Protein AF-A0A9D2SHY3-F1 (afdb_monomer_lite)

Sequence (94 aa):
MAVVTLFSFIGDIYEHVEKCVTRGTNVIAACEEAIYPWTTAAAQINRLDALTKEHGCTVTGSGMQDIFRINMVAMAASGCNQIKKIKGAYSYNV

Foldseek 3Di:
DEEAEDEQDCVVCLVVLLVQLLQLHAYEYQHNCQQPVCVPPVVSVVVSVVSNVVSVYYYGYDDPCNVPVPPVQCVVCVPDPDDDDDDDDDDDDD

Secondary structure (DSSP, 8-state):
-EEE-S-SSHHHHHHHHHHHHTTT--EEE--SGGGSTTTTSHHHHHHHHHHHHHTT--EEE-SHHIIIIIIHHHHHHHT-S-------------

Structure (mmCIF, N/CA/C/O backbone):
data_AF-A0A9D2SHY3-F1
#
_entry.id   AF-A0A9D2SHY3-F1
#
loop_
_atom_site.group_PDB
_atom_site.id
_atom_site.type_symbol
_atom_site.label_atom_id
_atom_site.label_alt_id
_atom_site.label_comp_id
_atom_site.label_asym_id
_atom_site.label_entity_id
_atom_site.label_seq_id
_atom_site.pdbx_PDB_ins_code
_atom_site.Cartn_x
_atom_site.Cartn_y
_atom_site.Cartn_z
_atom_site.occupancy
_atom_site.B_iso_or_equiv
_atom_site.auth_seq_id
_atom_site.auth_comp_id
_atom_site.auth_asym_id
_atom_site.auth_atom_id
_atom_site.pdbx_PDB_model_num
ATOM 1 N N . MET A 1 1 ? -1.030 -7.157 16.150 1.00 88.12 1 MET A N 1
ATOM 2 C CA . MET A 1 1 ? -0.685 -6.984 14.721 1.00 88.12 1 MET A CA 1
ATOM 3 C C . MET A 1 1 ? -1.231 -8.178 13.951 1.00 88.12 1 MET A C 1
ATOM 5 O O . MET A 1 1 ? -1.150 -9.280 14.478 1.00 88.12 1 MET A O 1
ATOM 9 N N . ALA A 1 2 ? -1.799 -7.966 12.765 1.00 96.88 2 ALA A N 1
ATOM 10 C CA . ALA A 1 2 ? -2.358 -8.988 11.884 1.00 96.88 2 ALA A CA 1
ATOM 11 C C . ALA A 1 2 ? -1.606 -9.021 10.545 1.00 96.88 2 ALA A C 1
ATOM 13 O O . ALA A 1 2 ? -1.202 -7.979 10.029 1.00 96.88 2 ALA A O 1
ATOM 14 N N . VAL A 1 3 ? -1.435 -10.220 9.990 1.00 97.38 3 VAL A N 1
ATOM 15 C CA . VAL A 1 3 ? -0.845 -10.452 8.666 1.00 97.38 3 VAL A CA 1
ATOM 16 C C . VAL A 1 3 ? -1.951 -10.994 7.763 1.00 97.38 3 VAL A C 1
ATOM 18 O O . VAL A 1 3 ? -2.548 -12.020 8.079 1.00 97.38 3 VAL A O 1
ATOM 21 N N . VAL A 1 4 ? -2.253 -10.294 6.671 1.00 96.56 4 VAL A N 1
ATOM 22 C CA . VAL A 1 4 ? -3.352 -10.622 5.752 1.00 96.56 4 VAL A CA 1
ATOM 23 C C . VAL A 1 4 ? -2.777 -11.120 4.427 1.00 96.56 4 VAL A C 1
ATOM 25 O O . VAL A 1 4 ? -2.192 -10.356 3.664 1.00 96.56 4 VAL A O 1
ATOM 28 N N . THR A 1 5 ? -2.956 -12.410 4.144 1.00 95.94 5 THR A N 1
ATOM 29 C CA . THR A 1 5 ? -2.441 -13.099 2.944 1.00 95.94 5 THR A CA 1
ATOM 30 C C . THR A 1 5 ? -3.580 -13.762 2.163 1.00 95.94 5 THR A C 1
ATOM 32 O O . THR A 1 5 ? -3.546 -14.964 1.912 1.00 95.94 5 THR A O 1
ATOM 35 N N . LEU A 1 6 ? -4.642 -12.999 1.883 1.00 92.19 6 LEU A N 1
ATOM 36 C CA . LEU A 1 6 ? -5.881 -13.517 1.291 1.00 92.19 6 LEU A CA 1
ATOM 37 C C . LEU A 1 6 ? -5.897 -13.380 -0.237 1.00 92.19 6 LEU A C 1
ATOM 39 O O . LEU A 1 6 ? -5.671 -14.357 -0.942 1.00 92.19 6 LEU A O 1
ATOM 43 N N . PHE A 1 7 ? -6.160 -12.170 -0.735 1.00 95.50 7 PHE A N 1
ATOM 44 C CA . PHE A 1 7 ? -6.416 -11.890 -2.149 1.00 95.50 7 PHE A CA 1
ATOM 45 C C . PHE A 1 7 ? -5.602 -10.689 -2.643 1.00 95.50 7 PHE A C 1
ATOM 47 O O . PHE A 1 7 ? -5.031 -9.936 -1.850 1.00 95.50 7 PHE A O 1
ATOM 54 N N . SER A 1 8 ? -5.580 -10.504 -3.963 1.00 94.94 8 SER A N 1
ATOM 55 C CA . SER A 1 8 ? -4.723 -9.531 -4.651 1.00 94.94 8 SER A CA 1
ATOM 56 C C . SER A 1 8 ? -5.331 -8.142 -4.841 1.00 94.94 8 SER A C 1
ATOM 58 O O . SER A 1 8 ? -4.589 -7.211 -5.156 1.00 94.94 8 SER A O 1
ATOM 60 N N . PHE A 1 9 ? -6.640 -7.982 -4.619 1.00 96.94 9 PHE A N 1
ATOM 61 C CA . PHE A 1 9 ? -7.347 -6.709 -4.775 1.00 96.94 9 PHE A CA 1
ATOM 62 C C . PHE A 1 9 ? -7.895 -6.183 -3.447 1.00 96.94 9 PHE A C 1
ATOM 64 O O . PHE A 1 9 ? -8.336 -6.945 -2.585 1.00 96.94 9 PHE A O 1
ATOM 71 N N . ILE A 1 10 ? -7.917 -4.856 -3.299 1.00 97.19 10 ILE A N 1
ATOM 72 C CA . ILE A 1 10 ? -8.407 -4.160 -2.104 1.00 97.19 10 ILE A CA 1
ATOM 73 C C . ILE A 1 10 ? -9.859 -4.514 -1.815 1.00 97.19 10 ILE A C 1
ATOM 75 O O . ILE A 1 10 ? -10.196 -4.744 -0.658 1.00 97.19 10 ILE A O 1
ATOM 79 N N . GLY A 1 11 ? -10.709 -4.579 -2.845 1.00 96.19 11 GLY A N 1
ATOM 80 C CA . GLY A 1 11 ? -12.124 -4.922 -2.682 1.00 96.19 11 GLY A CA 1
ATOM 81 C C . GLY A 1 11 ? -12.334 -6.258 -1.965 1.00 96.19 11 GLY A C 1
ATOM 82 O O . GLY A 1 11 ? -13.193 -6.347 -1.093 1.00 96.19 11 GLY A O 1
ATOM 83 N N . ASP A 1 12 ? -11.489 -7.245 -2.262 1.00 96.88 12 ASP A N 1
ATOM 84 C CA . ASP A 1 12 ? -11.588 -8.600 -1.714 1.00 96.88 12 ASP A CA 1
ATOM 85 C C . ASP A 1 12 ? -11.052 -8.699 -0.279 1.00 96.88 12 ASP A C 1
ATOM 87 O O . ASP A 1 12 ? -11.466 -9.563 0.491 1.00 96.88 12 ASP A O 1
ATOM 91 N N . ILE A 1 13 ? -10.115 -7.822 0.101 1.00 97.00 13 ILE A N 1
ATOM 92 C CA . ILE A 1 13 ? -9.512 -7.833 1.442 1.00 97.00 13 ILE A CA 1
ATOM 93 C C . ILE A 1 13 ? -10.101 -6.789 2.395 1.00 97.00 13 ILE A C 1
ATOM 95 O O . ILE A 1 13 ? -9.852 -6.871 3.598 1.00 97.00 13 ILE A O 1
ATOM 99 N N . TYR A 1 14 ? -10.866 -5.816 1.890 1.00 97.38 14 TYR A N 1
ATOM 100 C CA . TYR A 1 14 ? -11.282 -4.628 2.639 1.00 97.38 14 TYR A CA 1
ATOM 101 C C . TYR A 1 14 ? -11.978 -4.980 3.955 1.00 97.38 14 TYR A C 1
ATOM 103 O O . TYR A 1 14 ? -11.551 -4.520 5.011 1.00 97.38 14 TYR A O 1
ATOM 111 N N . GLU A 1 15 ? -12.990 -5.850 3.913 1.00 97.06 15 GLU A N 1
ATOM 112 C CA . GLU A 1 15 ? -13.762 -6.234 5.103 1.00 97.06 15 GLU A CA 1
ATOM 113 C C . GLU A 1 15 ? -12.874 -6.898 6.171 1.00 97.06 15 GLU A C 1
ATOM 115 O O . GLU A 1 15 ? -13.038 -6.682 7.374 1.00 97.06 15 GLU A O 1
ATOM 120 N N . HIS A 1 16 ? -11.893 -7.696 5.745 1.00 97.06 16 HIS A N 1
ATOM 121 C CA . HIS A 1 16 ? -10.956 -8.352 6.652 1.00 97.06 16 HIS A CA 1
ATOM 122 C C . HIS A 1 16 ? -10.021 -7.343 7.324 1.00 97.06 16 HIS A C 1
ATOM 124 O O . HIS A 1 16 ? -9.795 -7.427 8.532 1.00 97.06 16 HIS A O 1
ATOM 130 N N . VAL A 1 17 ? -9.512 -6.372 6.561 1.00 97.75 17 VAL A N 1
ATOM 131 C CA . VAL A 1 17 ? -8.634 -5.318 7.083 1.00 97.75 17 VAL A CA 1
ATOM 132 C C . VAL A 1 17 ? -9.406 -4.373 8.004 1.00 97.75 17 VAL A C 1
ATOM 134 O O . VAL A 1 17 ? -8.931 -4.072 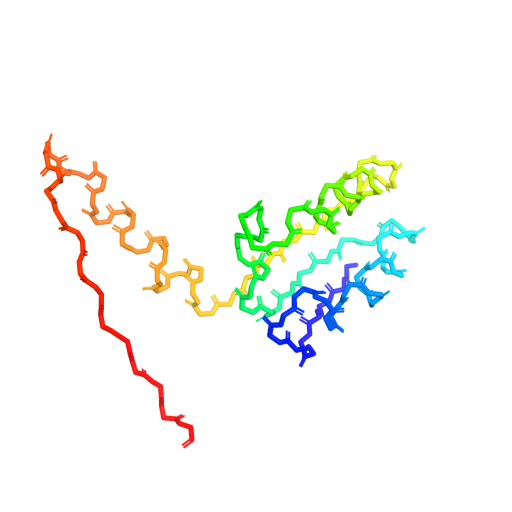9.096 1.00 97.75 17 VAL A O 1
ATOM 137 N N . GLU A 1 18 ? -10.620 -3.970 7.631 1.00 97.62 18 GLU A N 1
ATOM 138 C CA . GLU A 1 18 ? -11.495 -3.112 8.439 1.00 97.62 18 GLU A CA 1
ATOM 139 C C . GLU A 1 18 ? -11.798 -3.737 9.812 1.00 97.62 18 GLU A C 1
ATOM 141 O O . GLU A 1 18 ? -11.685 -3.075 10.846 1.00 97.62 18 GLU A O 1
ATOM 146 N N . LYS A 1 19 ? -12.073 -5.048 9.866 1.00 97.50 19 LYS A N 1
ATOM 147 C CA . LYS A 1 19 ? -12.254 -5.787 11.132 1.00 97.50 19 LYS A CA 1
ATOM 148 C C . LYS A 1 19 ? -11.013 -5.779 12.030 1.00 97.50 19 LYS A C 1
ATOM 150 O O . LYS A 1 19 ? -11.144 -5.850 13.251 1.00 97.50 19 LYS A O 1
ATOM 155 N N . CYS A 1 20 ? -9.810 -5.732 11.459 1.00 97.81 20 CYS A N 1
ATOM 156 C CA . CYS A 1 20 ? -8.575 -5.591 12.232 1.00 97.81 20 CYS A CA 1
ATOM 157 C C . CYS A 1 20 ? -8.388 -4.151 12.728 1.00 97.81 20 CYS A C 1
ATOM 159 O O . CYS A 1 20 ? -8.092 -3.939 13.906 1.00 97.81 20 CYS A O 1
ATOM 161 N N . VAL A 1 21 ? -8.600 -3.173 11.845 1.00 97.81 21 VAL A N 1
ATOM 162 C CA . VAL A 1 21 ? -8.426 -1.743 12.131 1.00 97.81 21 VAL A CA 1
ATOM 163 C C . VAL A 1 21 ? -9.380 -1.270 13.225 1.00 97.81 21 VAL A C 1
ATOM 165 O O . VAL A 1 21 ? -8.941 -0.633 14.175 1.00 97.81 21 VAL A O 1
ATOM 168 N N . THR A 1 22 ? -10.652 -1.672 13.168 1.00 97.44 22 THR A N 1
ATOM 169 C CA . THR A 1 22 ? -11.675 -1.330 14.180 1.00 97.44 22 THR A CA 1
ATOM 170 C C . THR A 1 22 ? -11.357 -1.847 15.589 1.00 97.44 22 THR A C 1
ATOM 172 O O . THR A 1 22 ? -11.923 -1.382 16.575 1.00 97.44 22 THR A O 1
ATOM 175 N N . ARG A 1 23 ? -10.415 -2.790 15.713 1.00 97.25 23 ARG A N 1
ATOM 176 C CA . ARG A 1 23 ? -9.891 -3.307 16.988 1.00 97.25 23 ARG A CA 1
ATOM 177 C C . ARG A 1 23 ? -8.553 -2.669 17.384 1.00 97.25 23 ARG A C 1
ATOM 179 O O . ARG A 1 23 ? -7.872 -3.200 18.257 1.00 97.25 23 ARG A O 1
ATOM 186 N N . GLY A 1 24 ? -8.124 -1.604 16.703 1.00 97.31 24 GLY A N 1
ATOM 187 C CA . GLY A 1 24 ? -6.824 -0.956 16.912 1.00 97.31 24 GLY A CA 1
ATOM 188 C C . GLY A 1 24 ? -5.629 -1.840 16.540 1.00 97.31 24 GLY A C 1
ATOM 189 O O . GLY A 1 24 ? -4.533 -1.671 17.071 1.00 97.31 24 GLY A O 1
ATOM 190 N N . THR A 1 25 ? -5.816 -2.838 15.669 1.00 98.06 25 THR A N 1
ATOM 191 C CA . THR A 1 25 ? -4.748 -3.777 15.310 1.00 98.06 25 THR A CA 1
ATOM 192 C C . THR A 1 25 ? -4.028 -3.340 14.043 1.00 98.06 25 THR A C 1
ATOM 194 O O . THR A 1 25 ? -4.632 -3.270 12.980 1.00 98.06 25 THR A O 1
ATOM 197 N N . ASN A 1 26 ? -2.707 -3.158 14.137 1.00 98.38 26 ASN A N 1
ATOM 198 C CA . ASN A 1 26 ? -1.858 -2.921 12.965 1.00 98.38 26 ASN A CA 1
ATOM 199 C C . ASN A 1 26 ? -1.942 -4.080 11.966 1.00 98.38 26 ASN A C 1
ATOM 201 O O . ASN A 1 26 ? -1.873 -5.238 12.387 1.00 98.38 26 ASN A O 1
ATOM 205 N N . VAL A 1 27 ? -2.011 -3.778 10.672 1.00 98.31 27 VAL A N 1
ATOM 206 C CA . VAL A 1 27 ? -2.141 -4.761 9.591 1.00 98.31 27 VAL A CA 1
ATOM 207 C C . VAL A 1 27 ? -0.989 -4.638 8.601 1.00 98.31 27 VAL A C 1
ATOM 209 O O . VAL A 1 27 ? -0.664 -3.545 8.142 1.00 98.31 27 VAL A O 1
ATOM 212 N N . ILE A 1 28 ? -0.420 -5.778 8.220 1.00 97.69 28 ILE A N 1
ATOM 213 C CA . ILE A 1 28 ? 0.410 -5.910 7.022 1.00 97.69 28 ILE A CA 1
ATOM 214 C C . ILE A 1 28 ? -0.284 -6.851 6.034 1.00 97.69 28 ILE A C 1
ATOM 216 O O . ILE A 1 28 ? -0.710 -7.939 6.422 1.0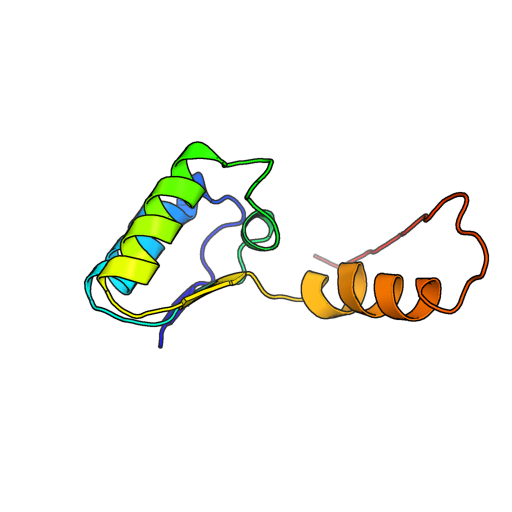0 97.69 28 ILE A O 1
ATOM 220 N N . ALA A 1 29 ? -0.435 -6.438 4.777 1.00 96.69 29 ALA A N 1
ATOM 221 C CA . ALA A 1 29 ? -1.122 -7.218 3.748 1.00 96.69 29 ALA A CA 1
ATOM 222 C C . ALA A 1 29 ? -0.172 -7.614 2.610 1.00 96.69 29 ALA A C 1
ATOM 224 O O . ALA A 1 29 ? 0.551 -6.767 2.095 1.00 96.69 29 ALA A O 1
ATOM 225 N N . ALA A 1 30 ? -0.219 -8.882 2.191 1.00 95.38 30 ALA A N 1
ATOM 226 C CA . ALA A 1 30 ? 0.496 -9.384 1.009 1.00 95.38 30 ALA A CA 1
ATOM 227 C C . ALA A 1 30 ? -0.248 -9.116 -0.317 1.00 95.38 30 ALA A C 1
ATOM 229 O O . ALA A 1 30 ? 0.252 -9.458 -1.384 1.00 95.38 30 ALA A O 1
ATOM 230 N N . CYS A 1 31 ? -1.436 -8.510 -0.236 1.00 95.62 31 CYS A N 1
ATOM 231 C CA . CYS A 1 31 ? -2.257 -8.083 -1.364 1.00 95.62 31 CYS A CA 1
ATOM 232 C C . CYS A 1 31 ? -1.474 -7.158 -2.305 1.00 95.62 31 CYS A C 1
ATOM 234 O O . CYS A 1 31 ? -0.961 -6.120 -1.881 1.00 95.62 31 CYS A O 1
ATOM 236 N N . GLU A 1 32 ? -1.390 -7.518 -3.584 1.00 93.69 32 GLU A N 1
ATOM 237 C CA . GLU A 1 32 ? -0.587 -6.790 -4.562 1.00 93.69 32 GLU A CA 1
ATOM 238 C C . GLU A 1 32 ? -1.066 -5.353 -4.773 1.00 93.69 32 GLU A C 1
ATOM 240 O O . GLU A 1 32 ? -0.238 -4.442 -4.844 1.00 93.69 32 GLU A O 1
ATOM 245 N N . GLU A 1 33 ? -2.380 -5.125 -4.826 1.00 95.50 33 GLU A N 1
ATOM 246 C CA . GLU A 1 33 ? -2.943 -3.780 -4.972 1.00 95.50 33 GLU A CA 1
ATOM 247 C C . GLU A 1 33 ? -2.651 -2.894 -3.747 1.00 95.50 33 GLU A C 1
ATOM 249 O O . GLU A 1 33 ? -2.447 -1.686 -3.883 1.00 95.50 33 GLU A O 1
ATOM 254 N N . ALA A 1 34 ? -2.539 -3.486 -2.551 1.00 95.62 34 ALA A N 1
ATOM 255 C CA . ALA A 1 34 ? -2.335 -2.764 -1.290 1.00 95.62 34 ALA A CA 1
ATOM 256 C C . ALA A 1 34 ? -0.982 -2.049 -1.164 1.00 95.62 34 ALA A C 1
ATOM 258 O O . ALA A 1 34 ? -0.760 -1.312 -0.205 1.00 95.62 34 ALA A O 1
ATOM 259 N N . ILE A 1 35 ? -0.083 -2.229 -2.127 1.00 94.56 35 ILE A N 1
ATOM 260 C CA . ILE A 1 35 ? 1.226 -1.574 -2.158 1.00 94.56 35 ILE A CA 1
ATOM 261 C C . ILE A 1 35 ? 1.133 -0.078 -2.412 1.00 94.56 35 ILE A C 1
ATOM 263 O O . ILE A 1 35 ? 1.845 0.700 -1.781 1.00 94.56 35 ILE A O 1
ATOM 267 N N . TYR A 1 36 ? 0.255 0.332 -3.326 1.00 94.88 36 TYR A N 1
ATOM 268 C CA . TYR A 1 36 ? -0.062 1.742 -3.524 1.00 94.88 36 TYR A CA 1
ATOM 269 C C . TYR A 1 36 ? -1.490 1.905 -4.068 1.00 94.88 36 TYR A C 1
ATOM 271 O O . TYR A 1 36 ? -1.687 2.247 -5.234 1.00 94.88 36 TYR A O 1
ATOM 279 N N . PRO A 1 37 ? -2.511 1.663 -3.231 1.00 96.19 37 PRO A N 1
ATOM 280 C CA . PRO A 1 37 ? -3.897 1.552 -3.683 1.00 96.19 37 PRO A CA 1
ATOM 281 C C . PRO A 1 37 ? -4.602 2.909 -3.855 1.00 96.19 37 PRO A C 1
ATOM 283 O O . PRO A 1 37 ? -5.774 2.968 -4.224 1.00 96.19 37 PRO A O 1
ATOM 286 N N . TRP A 1 38 ? -3.910 4.022 -3.597 1.00 97.12 38 TRP A N 1
ATOM 287 C CA . TRP A 1 38 ? -4.474 5.375 -3.642 1.00 97.12 38 TRP A CA 1
ATOM 288 C C . TRP A 1 38 ? -4.995 5.787 -5.022 1.00 97.12 38 TRP A C 1
ATOM 290 O O . TRP A 1 38 ? -5.862 6.652 -5.109 1.00 97.12 38 TRP A O 1
ATOM 300 N N . THR A 1 39 ? -4.488 5.180 -6.095 1.00 95.31 39 THR A N 1
ATOM 301 C CA . THR A 1 39 ? -4.909 5.472 -7.473 1.00 95.31 39 THR A CA 1
ATOM 302 C C . THR A 1 39 ? -5.886 4.446 -8.040 1.00 95.31 39 THR A C 1
ATOM 304 O O . THR A 1 39 ? -6.615 4.772 -8.974 1.00 95.31 39 THR A O 1
ATOM 307 N N . THR A 1 40 ? -5.927 3.230 -7.492 1.00 95.62 40 THR A N 1
ATOM 308 C CA . THR A 1 40 ? -6.741 2.116 -8.007 1.00 95.62 40 THR A CA 1
ATOM 309 C C . THR A 1 40 ? -8.003 1.865 -7.175 1.00 95.62 40 THR A C 1
ATOM 311 O O . THR A 1 40 ? -9.038 1.519 -7.738 1.00 95.62 40 THR A O 1
ATOM 314 N N . ALA A 1 41 ? -7.963 2.136 -5.865 1.00 96.31 41 ALA A N 1
ATOM 315 C CA . ALA A 1 41 ? -9.060 1.928 -4.914 1.00 96.31 41 ALA A CA 1
ATOM 316 C C . ALA A 1 41 ? -9.255 3.134 -3.966 1.00 96.31 41 ALA A C 1
ATOM 318 O O . ALA A 1 41 ? -9.498 2.984 -2.767 1.00 96.31 41 ALA A O 1
ATOM 319 N N . ALA A 1 42 ? -9.142 4.357 -4.497 1.00 97.06 42 ALA A N 1
ATOM 320 C CA . ALA A 1 42 ? -9.102 5.600 -3.718 1.00 97.06 42 ALA A CA 1
ATOM 321 C C . ALA A 1 42 ? -10.239 5.740 -2.687 1.00 97.06 42 ALA A C 1
ATOM 323 O O . ALA A 1 42 ? -10.002 6.159 -1.556 1.00 97.06 42 ALA A O 1
ATOM 324 N N . ALA A 1 43 ? -11.480 5.399 -3.049 1.00 96.81 43 ALA A N 1
ATOM 325 C CA . ALA A 1 43 ? -12.630 5.556 -2.157 1.00 96.81 43 ALA A CA 1
ATOM 326 C C . ALA A 1 43 ? -12.536 4.644 -0.921 1.00 96.81 43 ALA A C 1
ATOM 328 O O . ALA A 1 43 ? -12.772 5.102 0.197 1.00 96.81 43 ALA A O 1
ATOM 329 N N . GLN A 1 44 ? -12.160 3.377 -1.112 1.00 97.12 44 GLN A N 1
ATOM 330 C CA . GLN A 1 44 ? -11.952 2.420 -0.026 1.00 97.12 44 GLN A CA 1
ATOM 331 C C . GLN A 1 44 ? -10.783 2.847 0.863 1.00 97.12 44 GLN A C 1
ATOM 333 O O . GLN A 1 44 ? -10.897 2.840 2.085 1.00 97.12 44 GLN A O 1
ATOM 338 N N . ILE A 1 45 ? -9.674 3.273 0.260 1.00 97.50 45 ILE A N 1
ATOM 339 C CA . ILE A 1 45 ? -8.462 3.622 1.006 1.00 97.50 45 ILE A CA 1
ATOM 340 C C . ILE A 1 45 ? -8.634 4.902 1.817 1.00 97.50 45 ILE A C 1
ATOM 342 O O . ILE A 1 45 ? -8.195 4.936 2.959 1.00 97.50 45 ILE A O 1
ATOM 346 N N . ASN A 1 46 ? -9.338 5.913 1.300 1.00 97.94 46 ASN A N 1
ATOM 347 C CA . ASN A 1 46 ? -9.653 7.113 2.081 1.00 97.94 46 ASN A CA 1
ATOM 348 C C . ASN A 1 46 ? -10.487 6.788 3.333 1.00 97.94 46 ASN A C 1
ATOM 350 O O . ASN A 1 46 ? -10.259 7.362 4.394 1.00 97.94 46 ASN A O 1
ATOM 354 N N . ARG A 1 47 ? -11.442 5.853 3.227 1.00 97.75 47 ARG A N 1
ATOM 355 C CA . ARG A 1 47 ? -12.225 5.388 4.385 1.00 97.75 47 ARG A CA 1
ATOM 356 C C . ARG A 1 47 ? -11.349 4.632 5.374 1.00 97.75 47 ARG A C 1
ATOM 358 O O . ARG A 1 47 ? -11.403 4.901 6.569 1.00 97.75 47 ARG A O 1
ATOM 365 N N . L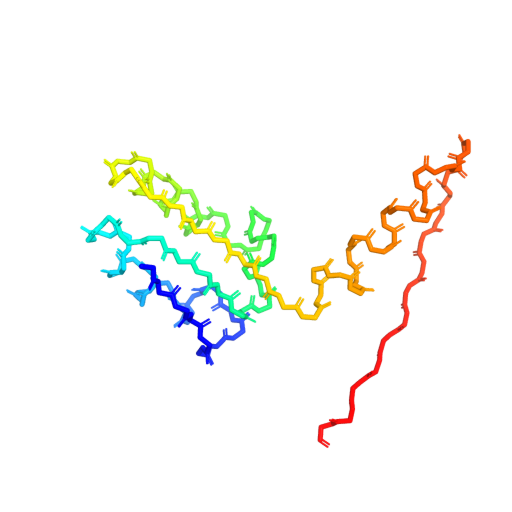EU A 1 48 ? -10.520 3.722 4.869 1.00 97.69 48 LEU A N 1
ATOM 366 C CA . LEU A 1 48 ? -9.627 2.927 5.699 1.00 97.69 48 LEU A CA 1
ATOM 367 C C . LEU A 1 48 ? -8.597 3.799 6.432 1.00 97.69 48 LEU A C 1
ATOM 369 O O . LEU A 1 48 ? -8.357 3.574 7.609 1.00 97.69 48 LEU A O 1
ATOM 373 N N . ASP A 1 49 ? -8.042 4.815 5.770 1.00 98.12 49 ASP A N 1
ATOM 374 C CA . ASP A 1 49 ? -7.108 5.784 6.358 1.00 98.12 49 ASP A CA 1
ATOM 375 C C . ASP A 1 49 ? -7.752 6.636 7.467 1.00 98.12 49 ASP A C 1
ATOM 377 O O . ASP A 1 49 ? -7.114 6.946 8.472 1.00 98.12 49 ASP A O 1
ATOM 381 N N . ALA A 1 50 ? -9.034 6.989 7.331 1.00 98.25 50 ALA A N 1
ATOM 382 C CA . ALA A 1 50 ? -9.765 7.645 8.414 1.00 98.25 50 ALA A CA 1
ATOM 383 C C . ALA A 1 50 ? -9.919 6.714 9.630 1.00 98.25 50 ALA A C 1
ATOM 385 O O . ALA A 1 50 ? -9.639 7.124 10.758 1.00 98.25 50 ALA A O 1
ATOM 386 N N . LEU A 1 51 ? -10.285 5.449 9.396 1.00 98.06 51 LEU A N 1
ATOM 387 C CA . LEU A 1 51 ? -10.443 4.444 10.452 1.00 98.06 51 LEU A CA 1
ATOM 388 C C . LEU A 1 51 ? -9.121 4.129 11.166 1.00 98.06 51 LEU A C 1
ATOM 390 O O . LEU A 1 51 ? -9.090 4.009 12.389 1.00 98.06 51 LEU A O 1
ATOM 394 N N . THR A 1 52 ? -8.010 4.007 10.437 1.00 98.00 52 THR A N 1
ATOM 395 C CA . THR A 1 52 ? -6.700 3.739 11.052 1.00 98.00 52 THR A CA 1
ATOM 396 C C . THR A 1 52 ? -6.279 4.863 11.990 1.00 98.00 52 THR A C 1
ATOM 398 O O . THR A 1 52 ? -5.812 4.587 13.097 1.00 98.00 52 THR A O 1
ATOM 401 N N . LYS A 1 53 ? -6.506 6.121 11.590 1.00 98.25 53 LYS A N 1
ATOM 402 C CA . LYS A 1 53 ? -6.248 7.309 12.416 1.00 98.25 53 LYS A CA 1
ATOM 403 C C . LYS A 1 53 ? -7.152 7.373 13.643 1.00 98.25 53 LYS A C 1
ATOM 405 O O . LYS A 1 53 ? -6.656 7.674 14.725 1.00 98.25 53 LYS A O 1
ATOM 410 N N . GLU A 1 54 ? -8.440 7.063 13.494 1.00 98.44 54 GLU A N 1
ATOM 411 C CA . GLU A 1 54 ? -9.398 7.015 14.607 1.00 98.44 54 GLU A CA 1
ATOM 412 C C . GLU A 1 54 ? -8.998 5.971 15.660 1.00 98.44 54 GLU A C 1
ATOM 414 O O . GLU A 1 54 ? -9.002 6.253 16.857 1.00 98.44 54 GLU A O 1
ATOM 419 N N . HIS A 1 55 ? -8.594 4.778 15.220 1.00 97.94 55 HIS A N 1
ATOM 420 C CA . HIS A 1 55 ? -8.252 3.663 16.105 1.00 97.94 55 HIS A CA 1
ATOM 421 C C . HIS A 1 55 ? -6.771 3.606 16.514 1.00 97.94 55 HIS A C 1
ATOM 423 O O . HIS A 1 55 ? -6.367 2.671 17.208 1.00 97.94 55 HIS A O 1
ATOM 429 N N . GLY A 1 56 ? -5.951 4.576 16.094 1.00 97.69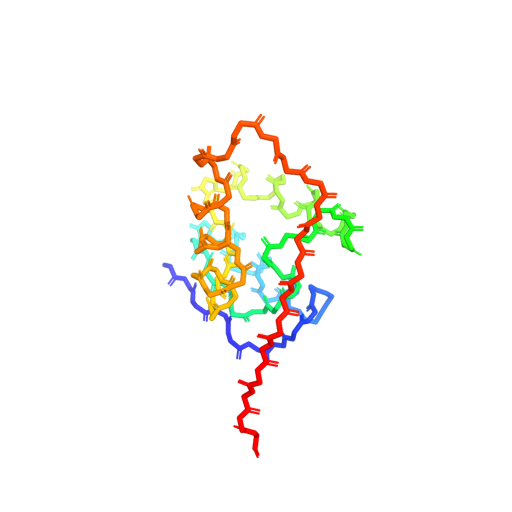 56 GLY A N 1
ATOM 430 C CA . GLY A 1 56 ? -4.534 4.658 16.460 1.00 97.69 56 GLY A CA 1
ATOM 431 C C . GLY A 1 56 ? -3.690 3.477 15.968 1.00 97.69 56 GLY A C 1
ATOM 432 O O . GLY A 1 56 ? -2.795 3.025 16.682 1.00 97.69 56 GLY A O 1
ATOM 433 N N . CYS A 1 57 ? -3.977 2.957 14.772 1.00 97.88 57 CYS A N 1
ATOM 434 C CA . CYS A 1 57 ? -3.253 1.828 14.182 1.00 97.88 57 CYS A CA 1
ATOM 435 C C . CYS A 1 57 ? -2.774 2.126 12.754 1.00 97.88 57 CYS A C 1
ATOM 437 O O . CYS A 1 57 ? -3.077 3.170 12.184 1.00 97.88 57 CYS A O 1
ATOM 439 N N . THR A 1 58 ? -2.013 1.199 12.172 1.00 98.00 58 THR A N 1
ATOM 440 C CA . THR A 1 58 ? -1.416 1.349 10.837 1.00 98.00 58 THR A CA 1
ATOM 441 C C . THR A 1 58 ? -1.763 0.166 9.943 1.00 98.00 58 THR A C 1
ATOM 443 O O . THR A 1 58 ? -1.763 -0.980 10.392 1.00 98.00 58 THR A O 1
ATOM 446 N N . VAL A 1 59 ? -1.992 0.429 8.656 1.00 97.56 59 VAL A N 1
ATOM 447 C CA . VAL A 1 59 ? -2.128 -0.590 7.608 1.00 97.56 59 VAL A CA 1
ATOM 448 C C . VAL A 1 59 ? -1.053 -0.344 6.556 1.00 97.56 59 VAL A C 1
ATOM 450 O O . VAL A 1 59 ? -0.883 0.789 6.113 1.00 97.56 59 VAL A O 1
ATOM 453 N N . THR A 1 60 ? -0.340 -1.388 6.140 1.00 96.50 60 THR A N 1
ATOM 454 C CA . THR A 1 60 ? 0.614 -1.304 5.026 1.00 96.50 60 THR A CA 1
ATOM 455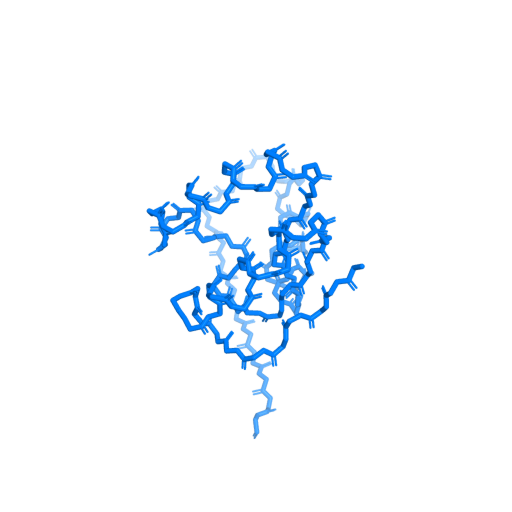 C C . THR A 1 60 ? 0.525 -2.529 4.124 1.00 96.50 60 THR A C 1
ATOM 457 O O . THR A 1 60 ? 0.394 -3.656 4.603 1.00 96.50 60 THR A O 1
ATOM 460 N N . GLY A 1 61 ? 0.612 -2.323 2.811 1.00 95.12 61 GLY A N 1
ATOM 461 C CA . GLY A 1 61 ? 0.907 -3.402 1.872 1.00 95.12 61 GLY A CA 1
ATOM 462 C C . GLY A 1 61 ? 2.403 -3.701 1.874 1.00 95.12 61 GLY A C 1
ATOM 463 O O . GLY A 1 61 ? 3.214 -2.786 2.002 1.00 95.12 61 GLY A O 1
ATOM 464 N N . SER A 1 62 ? 2.782 -4.969 1.749 1.00 94.50 62 SER A N 1
ATOM 465 C CA . SER A 1 62 ? 4.168 -5.387 1.515 1.00 94.50 62 SER A CA 1
ATOM 466 C C . SER A 1 62 ? 4.190 -6.705 0.733 1.00 94.50 62 SER A C 1
ATOM 468 O O . SER A 1 62 ? 3.151 -7.265 0.391 1.00 94.50 62 SER A O 1
ATOM 470 N N . GLY A 1 63 ? 5.377 -7.191 0.395 1.00 92.44 63 GLY A N 1
ATOM 471 C CA . GLY A 1 63 ? 5.577 -8.400 -0.396 1.00 92.44 63 GLY A CA 1
ATOM 472 C C . GLY A 1 63 ? 6.841 -8.309 -1.239 1.00 92.44 63 GLY A C 1
ATOM 473 O O . GLY A 1 63 ? 7.652 -7.398 -1.076 1.00 92.44 63 GLY A O 1
ATOM 474 N N . MET A 1 64 ? 7.001 -9.227 -2.194 1.00 91.12 64 MET A N 1
ATOM 475 C CA . MET A 1 64 ? 8.138 -9.218 -3.127 1.00 91.12 64 MET A CA 1
ATOM 476 C C . MET A 1 64 ? 8.280 -7.861 -3.839 1.00 91.12 64 MET A C 1
ATOM 478 O O . MET A 1 64 ? 9.384 -7.373 -4.077 1.00 91.12 64 MET A O 1
ATOM 482 N N . GLN A 1 65 ? 7.156 -7.235 -4.176 1.00 89.06 65 GLN A N 1
ATOM 483 C CA . GLN A 1 65 ? 7.124 -5.977 -4.902 1.00 89.06 65 GLN A CA 1
ATOM 484 C C . GLN A 1 65 ? 7.686 -4.779 -4.119 1.00 89.06 65 GLN A C 1
ATOM 486 O O . GLN A 1 65 ? 8.166 -3.844 -4.758 1.00 89.06 65 GLN A O 1
ATOM 491 N N . ASP A 1 66 ? 7.714 -4.835 -2.785 1.00 90.12 66 ASP A N 1
ATOM 492 C CA . ASP A 1 66 ? 8.295 -3.793 -1.930 1.00 90.12 66 ASP A CA 1
ATOM 493 C C . ASP A 1 66 ? 9.795 -3.624 -2.228 1.00 90.12 66 ASP A C 1
ATOM 495 O O . ASP A 1 66 ? 10.238 -2.575 -2.696 1.00 90.12 66 ASP A O 1
ATOM 499 N N . ILE A 1 67 ? 10.566 -4.708 -2.099 1.00 91.19 67 ILE A N 1
ATOM 500 C CA . ILE A 1 67 ? 12.013 -4.692 -2.346 1.00 91.19 67 ILE A CA 1
ATOM 501 C C . ILE A 1 67 ? 12.315 -4.701 -3.846 1.00 91.19 67 ILE A C 1
ATOM 503 O O . ILE A 1 67 ? 13.049 -3.844 -4.337 1.00 91.19 67 ILE A O 1
ATOM 507 N N . PHE A 1 68 ? 11.773 -5.670 -4.586 1.00 90.25 68 PHE A N 1
ATOM 508 C CA . PHE A 1 68 ? 12.283 -6.002 -5.919 1.00 90.25 68 PHE A CA 1
ATOM 509 C C . PHE A 1 68 ? 11.674 -5.173 -7.050 1.00 90.25 68 PHE A C 1
ATOM 511 O O . PHE A 1 68 ? 12.298 -5.039 -8.100 1.00 90.25 68 PHE A O 1
ATOM 518 N N . ARG A 1 69 ? 10.467 -4.620 -6.870 1.00 88.00 69 ARG A N 1
ATOM 519 C CA . ARG A 1 69 ? 9.813 -3.802 -7.908 1.00 88.00 69 ARG A CA 1
ATOM 520 C C . ARG A 1 69 ? 9.895 -2.306 -7.615 1.00 88.00 69 ARG A C 1
ATOM 522 O O . ARG A 1 69 ? 9.965 -1.531 -8.565 1.00 88.00 69 ARG A O 1
ATOM 529 N N . ILE A 1 70 ? 9.900 -1.908 -6.340 1.00 91.62 70 ILE A N 1
ATOM 530 C CA . ILE A 1 70 ? 9.856 -0.499 -5.931 1.00 91.62 70 ILE A CA 1
ATOM 531 C C . ILE A 1 70 ? 11.198 -0.050 -5.356 1.00 91.62 70 ILE A C 1
ATOM 533 O O . ILE A 1 70 ? 11.910 0.696 -6.026 1.00 91.62 70 ILE A O 1
ATOM 537 N N . ASN A 1 71 ? 11.573 -0.510 -4.158 1.00 91.94 71 ASN A N 1
ATOM 538 C CA . ASN A 1 71 ? 12.710 0.046 -3.419 1.00 91.94 71 ASN A CA 1
ATOM 539 C C . ASN A 1 71 ? 14.033 -0.095 -4.173 1.00 91.94 71 ASN A C 1
ATOM 541 O O . ASN A 1 71 ? 14.761 0.883 -4.321 1.00 91.94 71 ASN A O 1
ATOM 545 N N . MET A 1 72 ? 14.336 -1.275 -4.716 1.00 92.56 72 MET A N 1
ATOM 546 C CA . MET A 1 72 ? 15.566 -1.492 -5.481 1.00 92.56 72 MET A CA 1
ATOM 547 C C . MET A 1 72 ? 15.661 -0.554 -6.692 1.00 92.56 72 MET A C 1
ATOM 549 O O . MET A 1 72 ? 16.703 0.054 -6.931 1.00 92.56 72 MET A O 1
ATOM 553 N N . VAL A 1 73 ? 14.565 -0.411 -7.440 1.00 93.88 73 VAL A N 1
ATOM 554 C CA . VAL A 1 73 ? 14.512 0.440 -8.635 1.00 93.88 73 VAL A CA 1
ATOM 555 C C . VAL A 1 73 ? 14.642 1.914 -8.252 1.00 93.88 73 VAL A C 1
ATOM 557 O O . VAL A 1 73 ? 15.411 2.639 -8.882 1.00 93.88 73 VAL A O 1
ATOM 560 N N . ALA A 1 74 ? 13.944 2.350 -7.201 1.00 94.69 74 ALA A N 1
ATOM 561 C CA . ALA A 1 74 ? 14.011 3.717 -6.694 1.00 94.69 74 ALA A CA 1
ATOM 562 C C . ALA A 1 74 ? 15.420 4.078 -6.200 1.00 94.69 74 ALA A C 1
ATOM 564 O O . ALA A 1 74 ? 15.937 5.135 -6.553 1.00 94.69 74 ALA A O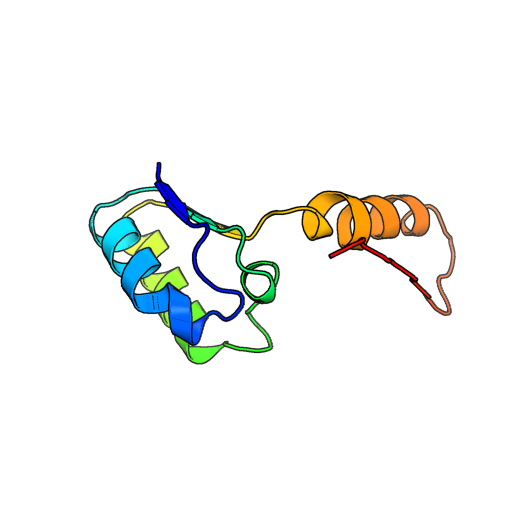 1
ATOM 565 N N . MET A 1 75 ? 16.067 3.183 -5.448 1.00 95.31 75 MET A N 1
ATOM 566 C CA . MET A 1 75 ? 17.426 3.381 -4.935 1.00 95.31 75 MET A CA 1
ATOM 567 C C . MET A 1 75 ? 18.477 3.410 -6.045 1.00 95.31 75 MET A C 1
ATOM 569 O O . MET A 1 75 ? 19.376 4.243 -6.013 1.00 95.31 75 MET A O 1
ATOM 573 N N . ALA A 1 76 ? 18.368 2.540 -7.051 1.00 92.88 76 ALA A N 1
ATOM 574 C CA . ALA A 1 76 ? 19.273 2.578 -8.197 1.00 92.88 76 ALA A CA 1
ATOM 575 C C . ALA A 1 76 ? 19.094 3.866 -9.022 1.00 92.88 76 ALA A C 1
ATOM 577 O O . ALA A 1 76 ? 20.064 4.440 -9.515 1.00 92.88 76 ALA A O 1
ATOM 578 N N . ALA A 1 77 ? 17.852 4.334 -9.165 1.00 95.62 77 ALA A N 1
ATOM 579 C CA . ALA A 1 77 ? 17.536 5.516 -9.953 1.00 95.62 77 ALA A CA 1
ATOM 580 C C . ALA A 1 77 ? 17.851 6.837 -9.226 1.00 95.62 77 ALA A C 1
ATOM 582 O O . ALA A 1 77 ? 18.174 7.819 -9.893 1.00 95.62 77 ALA A O 1
ATOM 583 N N . SER A 1 78 ? 17.802 6.879 -7.890 1.00 95.12 78 SER A N 1
ATOM 584 C CA . SER A 1 78 ? 17.968 8.114 -7.104 1.00 95.12 78 SER A CA 1
ATOM 585 C C . SER A 1 78 ? 19.342 8.777 -7.259 1.00 95.12 78 SER A C 1
ATOM 587 O O . SER A 1 78 ? 19.450 9.990 -7.106 1.00 95.12 78 SER A O 1
ATOM 589 N N . GLY A 1 79 ? 20.380 8.015 -7.622 1.00 95.06 79 GLY A N 1
ATOM 590 C CA . GLY A 1 79 ? 21.720 8.540 -7.909 1.00 95.06 79 GLY A CA 1
ATOM 591 C C . GLY A 1 79 ? 21.899 9.143 -9.310 1.00 95.06 79 GLY A C 1
ATOM 592 O O . GLY A 1 79 ? 22.980 9.634 -9.632 1.00 95.06 79 GLY A O 1
ATOM 593 N N . CYS A 1 80 ? 20.883 9.094 -10.176 1.00 95.94 80 CYS A N 1
ATOM 594 C CA . CYS A 1 80 ? 20.983 9.587 -11.550 1.00 95.94 80 CYS A CA 1
ATOM 595 C C . CYS A 1 80 ? 20.631 11.080 -11.640 1.00 95.94 80 CYS A C 1
ATOM 597 O O . CYS A 1 80 ? 19.538 11.482 -11.255 1.00 95.94 80 CYS A O 1
ATOM 599 N N . ASN A 1 81 ? 21.490 11.894 -12.267 1.00 97.00 81 ASN A N 1
ATOM 600 C CA . ASN A 1 81 ? 21.212 13.322 -12.512 1.00 97.00 81 ASN A CA 1
ATOM 601 C C . ASN A 1 81 ? 19.964 13.564 -13.391 1.00 97.00 81 ASN A C 1
ATOM 603 O O . ASN A 1 81 ? 19.309 14.595 -13.287 1.00 97.00 81 ASN A O 1
ATOM 607 N N . GLN A 1 82 ? 19.632 12.622 -14.281 1.00 97.00 82 GLN A N 1
ATOM 608 C CA . GLN A 1 82 ? 18.432 12.687 -15.114 1.00 97.00 82 GLN A CA 1
ATOM 609 C C . GLN A 1 82 ? 17.918 11.279 -15.434 1.00 97.00 82 GLN A C 1
ATOM 611 O O . GLN A 1 82 ? 18.641 10.463 -16.004 1.00 97.00 82 GLN A O 1
ATOM 616 N N . ILE A 1 83 ? 16.641 11.017 -15.146 1.00 96.75 83 ILE A N 1
ATOM 617 C CA . ILE A 1 83 ? 15.956 9.762 -15.484 1.00 96.75 83 ILE A CA 1
ATOM 618 C C . ILE A 1 83 ? 15.001 10.029 -16.651 1.00 96.75 83 ILE A C 1
ATOM 620 O O . ILE A 1 83 ? 14.070 10.817 -16.528 1.00 96.75 83 ILE A O 1
ATOM 624 N N . LYS A 1 84 ? 15.219 9.371 -17.796 1.00 97.00 84 LYS A N 1
ATOM 625 C CA . LYS A 1 84 ? 14.338 9.501 -18.977 1.00 97.00 84 LYS A CA 1
ATOM 626 C C . LYS A 1 84 ? 13.266 8.414 -19.048 1.00 97.00 84 LYS A C 1
ATOM 628 O O . LYS A 1 84 ? 12.170 8.663 -19.540 1.00 97.00 84 LYS A O 1
ATOM 633 N N . LYS A 1 85 ? 13.593 7.192 -18.619 1.00 96.12 85 LYS A N 1
ATOM 634 C CA . LYS A 1 85 ? 12.693 6.034 -18.660 1.00 96.12 85 LYS A CA 1
ATOM 635 C C . LYS A 1 85 ? 13.190 4.938 -17.724 1.00 96.12 85 LYS A C 1
ATOM 637 O O . LYS A 1 85 ? 14.381 4.646 -17.716 1.00 96.12 85 LYS A O 1
ATOM 642 N N . ILE A 1 86 ? 12.265 4.289 -17.025 1.00 94.00 86 ILE A N 1
ATOM 643 C CA . ILE A 1 86 ? 12.505 3.062 -16.258 1.00 94.00 86 ILE A CA 1
ATOM 644 C C . ILE A 1 86 ? 11.787 1.916 -16.980 1.00 94.00 86 ILE A C 1
ATOM 646 O O . ILE A 1 86 ? 10.642 2.067 -17.410 1.00 94.00 86 ILE A O 1
ATOM 650 N N . LYS A 1 87 ? 12.469 0.784 -17.169 1.00 94.56 87 LYS A N 1
ATOM 651 C CA . LYS A 1 87 ? 11.891 -0.457 -17.701 1.00 94.56 87 LYS A CA 1
ATOM 652 C C . LYS A 1 87 ? 12.226 -1.585 -16.732 1.00 94.56 87 LYS A C 1
ATOM 654 O O . LYS A 1 87 ? 13.393 -1.754 -16.399 1.00 94.56 87 LYS A O 1
ATOM 659 N N . GLY A 1 88 ? 11.217 -2.340 -16.315 1.00 90.56 88 GLY A N 1
ATOM 660 C CA . GLY A 1 88 ? 11.378 -3.509 -15.455 1.00 90.56 88 GLY A CA 1
ATOM 661 C C . GLY A 1 88 ? 10.833 -4.759 -16.133 1.00 90.56 88 GLY A C 1
ATOM 662 O O . GLY A 1 88 ? 9.846 -4.688 -16.862 1.00 90.56 88 GLY A O 1
ATOM 663 N N . ALA A 1 89 ? 11.477 -5.893 -15.878 1.00 91.50 89 ALA A N 1
ATOM 664 C CA . ALA A 1 89 ? 10.980 -7.219 -16.209 1.00 91.50 89 ALA A CA 1
ATOM 665 C C . ALA A 1 89 ? 11.147 -8.095 -14.967 1.00 91.50 89 ALA A C 1
ATOM 667 O O . ALA A 1 89 ? 12.206 -8.089 -14.342 1.00 91.50 89 ALA A O 1
ATOM 668 N N . TYR A 1 90 ? 10.095 -8.814 -14.595 1.00 87.25 90 TYR A N 1
ATOM 669 C CA . TYR A 1 90 ? 10.112 -9.771 -13.497 1.00 87.25 90 TYR A CA 1
ATOM 670 C C . TYR A 1 90 ? 9.383 -11.033 -13.942 1.00 87.25 90 TYR A C 1
ATOM 672 O O . TYR A 1 90 ? 8.450 -10.978 -14.740 1.00 87.25 90 TYR A O 1
ATOM 680 N N . SER A 1 91 ? 9.817 -12.168 -13.418 1.00 88.94 91 SER A N 1
ATOM 681 C CA . SER A 1 91 ? 9.193 -13.463 -13.639 1.00 88.94 91 SER A CA 1
ATOM 682 C C . SER A 1 91 ? 9.225 -14.218 -12.321 1.00 88.94 91 SER A C 1
ATOM 684 O O . SER A 1 91 ? 10.149 -14.055 -11.524 1.00 88.94 91 SER A O 1
ATOM 686 N N . TYR A 1 92 ? 8.187 -14.998 -12.084 1.00 83.00 92 TYR A N 1
ATOM 687 C CA . TYR A 1 92 ? 8.102 -15.947 -10.993 1.00 83.00 92 TYR A CA 1
ATOM 688 C C . TYR A 1 92 ? 7.542 -17.233 -11.591 1.00 83.00 92 TYR A C 1
ATOM 690 O O . TYR A 1 92 ? 6.634 -17.187 -12.423 1.00 83.00 92 TYR A O 1
ATOM 698 N N . ASN A 1 93 ? 8.123 -18.367 -11.206 1.00 83.38 93 ASN A N 1
ATOM 699 C CA . ASN A 1 93 ? 7.584 -19.666 -11.579 1.00 83.38 93 ASN A CA 1
ATOM 700 C C . ASN A 1 93 ? 6.357 -19.907 -10.699 1.00 83.38 93 ASN A C 1
ATOM 702 O O . ASN A 1 93 ? 6.490 -19.933 -9.474 1.00 83.38 93 ASN A O 1
ATOM 706 N N . VAL A 1 94 ? 5.189 -20.012 -11.329 1.00 58.31 94 VAL A N 1
ATOM 707 C CA . VAL A 1 94 ? 3.958 -20.504 -10.697 1.00 58.31 94 VAL A CA 1
ATOM 708 C C . VAL A 1 94 ? 3.840 -22.006 -10.876 1.00 58.31 94 VAL A C 1
ATOM 710 O O . VAL A 1 94 ? 4.247 -22.495 -11.955 1.00 58.31 94 VAL A O 1
#

Radius of gyration: 15.42 Å; chains: 1; bounding box: 36×34×36 Å

Organism: NCBI:txid2838559

pLDDT: mean 94.86, std 4.97, range [58.31, 98.44]